Protein AF-A0A9D7IFM1-F1 (afdb_monomer_lite)

pLDDT: mean 73.2, std 16.45, range [35.72, 91.0]

Sequence (163 aa):
MASDNSGISSCIASSWWQPVLFAGLAGGMGWGIRGQYGHETGAMIAGLLVSLTLVFLMAPPTIKSLSAARAAALATAAIGIGGTMTYGQTIGLTQNANFIGHWEAWRWGMIGLSIKGGIWISFAGAFLGIGLGCEIPLSRDAAPDGGAPGGLHGRDFPAELSL

Secondary structure (DSSP, 8-state):
-----TTS-------THHHHHHHHHHHHHHHHHHHHH-HHHHHHHHHHHHHHHHHHHHS-TTS-HHHHHHHHHHHHHHHHHHTTS--HHHHHHHH-GGGTT-HHHHHHHHHHHHHHHHHHHHHHHHHHHHHHH-----S-SS---------------------

Radius of gyration: 28.64 Å; chains: 1; bounding box: 65×31×106 Å

Structure (mmCIF, N/CA/C/O backbone):
data_AF-A0A9D7IFM1-F1
#
_entry.id   AF-A0A9D7IFM1-F1
#
loop_
_atom_site.group_PDB
_atom_site.id
_atom_site.type_symbol
_atom_site.label_atom_id
_atom_site.label_alt_id
_atom_site.label_comp_id
_atom_site.label_asym_id
_atom_site.label_entity_id
_atom_site.label_seq_id
_atom_site.pdbx_PDB_ins_code
_atom_site.Cartn_x
_atom_site.Cartn_y
_atom_site.Cartn_z
_atom_site.occupancy
_atom_site.B_iso_or_equiv
_atom_site.auth_seq_id
_atom_site.auth_comp_id
_atom_site.auth_asym_id
_atom_site.auth_atom_id
_atom_site.pdbx_PDB_model_num
ATOM 1 N N . MET A 1 1 ? -49.527 6.670 17.690 1.00 42.00 1 MET A N 1
ATOM 2 C CA . MET A 1 1 ? -48.887 6.487 16.372 1.00 42.00 1 MET A CA 1
ATOM 3 C C . MET A 1 1 ? -47.403 6.744 16.594 1.00 42.00 1 MET A C 1
ATOM 5 O O . MET A 1 1 ? -46.967 7.883 16.545 1.00 42.00 1 MET A O 1
ATOM 9 N N . ALA A 1 2 ? -46.703 5.720 17.087 1.00 40.00 2 ALA A N 1
ATOM 10 C CA . ALA A 1 2 ? -45.320 5.813 17.549 1.00 40.00 2 ALA A CA 1
ATOM 11 C C . ALA A 1 2 ? -44.364 5.530 16.385 1.00 40.00 2 ALA A C 1
ATOM 13 O O . ALA A 1 2 ? -44.683 4.734 15.506 1.00 40.00 2 ALA A O 1
ATOM 14 N N . SER A 1 3 ? -43.238 6.240 16.379 1.00 50.34 3 SER A N 1
ATOM 15 C CA . SER A 1 3 ? -42.205 6.220 15.349 1.00 50.34 3 SER A CA 1
ATOM 16 C C . SER A 1 3 ? -41.497 4.868 15.251 1.00 50.34 3 SER A C 1
ATOM 18 O O . SER A 1 3 ? -40.887 4.442 16.231 1.00 50.34 3 SER A O 1
ATOM 20 N N . ASP A 1 4 ? -41.453 4.283 14.056 1.00 43.00 4 ASP A N 1
ATOM 21 C CA . ASP A 1 4 ? -40.441 3.284 13.708 1.00 43.00 4 ASP A CA 1
ATOM 22 C C . ASP A 1 4 ? -39.309 3.973 12.943 1.00 43.00 4 ASP A C 1
ATOM 24 O O . ASP A 1 4 ? -39.308 4.099 11.720 1.00 43.00 4 ASP A O 1
ATOM 28 N N . ASN A 1 5 ? -38.320 4.441 13.706 1.00 45.16 5 ASN A N 1
ATOM 29 C CA . ASN A 1 5 ? -37.013 4.874 13.216 1.00 45.16 5 ASN A CA 1
ATOM 30 C C . ASN A 1 5 ? -36.125 3.648 12.931 1.00 45.16 5 ASN A C 1
ATOM 32 O O . ASN A 1 5 ? -35.007 3.542 13.430 1.00 45.16 5 ASN A O 1
ATOM 36 N N . SER A 1 6 ? -36.608 2.708 12.120 1.00 45.75 6 SER A N 1
ATOM 37 C CA . SER A 1 6 ? -35.857 1.512 11.709 1.00 45.75 6 SER A CA 1
ATOM 38 C C . SER A 1 6 ? -34.745 1.801 10.682 1.00 45.75 6 SER A C 1
ATOM 40 O O . SER A 1 6 ? -34.067 0.885 10.225 1.00 45.75 6 SER A O 1
ATOM 42 N N . GLY A 1 7 ? -34.504 3.074 10.339 1.00 37.62 7 GLY A N 1
ATOM 43 C CA . GLY A 1 7 ? -33.523 3.499 9.332 1.00 37.62 7 GLY A CA 1
ATOM 44 C C . GLY A 1 7 ? -32.119 3.854 9.843 1.00 37.62 7 GLY A C 1
ATOM 45 O O . GLY A 1 7 ? -31.280 4.234 9.032 1.00 37.62 7 GLY A O 1
ATOM 46 N N . ILE A 1 8 ? -31.840 3.767 11.152 1.00 42.66 8 ILE A N 1
ATOM 47 C CA . ILE A 1 8 ? -30.554 4.217 11.746 1.00 42.66 8 ILE A CA 1
ATOM 48 C C . ILE A 1 8 ? -29.700 3.037 12.270 1.00 42.66 8 ILE A C 1
ATOM 50 O O . ILE A 1 8 ? -28.626 3.229 12.829 1.00 42.66 8 ILE A O 1
ATOM 54 N N . SER A 1 9 ? -30.121 1.784 12.068 1.00 41.00 9 SER A N 1
ATOM 55 C CA . SER A 1 9 ? -29.474 0.619 12.704 1.00 41.00 9 SER A CA 1
ATOM 56 C C . SER A 1 9 ? -28.345 -0.063 11.920 1.00 41.00 9 SER A C 1
ATOM 58 O O . SER A 1 9 ? -27.829 -1.077 12.381 1.00 41.00 9 SER A O 1
ATOM 60 N N . SER A 1 10 ? -27.882 0.464 10.789 1.00 44.34 10 SER A N 1
ATOM 61 C CA . SER A 1 10 ? -26.672 -0.057 10.131 1.00 44.34 10 SER A CA 1
ATOM 62 C C . SER A 1 10 ? -25.445 0.737 10.566 1.00 44.34 10 SER A C 1
ATOM 64 O O . SER A 1 10 ? -24.949 1.607 9.852 1.00 44.34 10 SER A O 1
ATOM 66 N N . CYS A 1 11 ? -24.961 0.424 11.768 1.00 44.69 11 CYS A N 1
ATOM 67 C CA . CYS A 1 11 ? -23.632 0.781 12.249 1.00 44.69 11 CYS A CA 1
ATOM 68 C C . CYS A 1 11 ? -22.581 0.320 11.226 1.00 44.69 11 CYS A C 1
ATOM 70 O O . CYS A 1 11 ? -22.215 -0.847 11.229 1.00 44.69 11 CYS A O 1
ATOM 72 N N . ILE A 1 12 ? -22.176 1.222 10.325 1.00 53.28 12 ILE A N 1
ATOM 73 C CA . ILE A 1 12 ? -20.985 1.207 9.452 1.00 53.28 12 ILE A CA 1
ATOM 74 C C . ILE A 1 12 ? -20.398 -0.200 9.223 1.00 53.28 12 ILE A C 1
ATOM 76 O O . ILE A 1 12 ? -19.274 -0.502 9.611 1.00 53.28 12 ILE A O 1
ATOM 80 N N . ALA A 1 13 ? -21.155 -1.079 8.573 1.00 56.75 13 ALA A N 1
ATOM 81 C CA . ALA A 1 13 ? -20.561 -2.171 7.823 1.00 56.75 13 ALA A CA 1
ATOM 82 C C . ALA A 1 13 ? -20.411 -1.618 6.409 1.00 56.75 13 ALA A C 1
ATOM 84 O O . ALA A 1 13 ? -21.392 -1.554 5.665 1.00 56.75 13 ALA A O 1
ATOM 85 N N . SER A 1 14 ? -19.226 -1.093 6.074 1.00 61.72 14 SER A N 1
ATOM 86 C CA . SER A 1 14 ? -18.982 -0.640 4.706 1.00 61.72 14 SER A CA 1
ATOM 87 C C . SER A 1 14 ? -19.270 -1.802 3.755 1.00 61.72 14 SER A C 1
ATOM 89 O O . SER A 1 14 ? -18.895 -2.951 4.002 1.00 61.72 14 SER A O 1
ATOM 91 N N . SER A 1 15 ? -20.017 -1.531 2.687 1.00 77.31 15 SER A N 1
ATOM 92 C CA . SER A 1 15 ? -20.243 -2.533 1.655 1.00 77.31 15 SER A CA 1
ATOM 93 C C . SER A 1 15 ? -18.883 -2.927 1.084 1.00 77.31 15 SER A C 1
ATOM 95 O O . SER A 1 15 ? -18.044 -2.060 0.855 1.00 77.31 15 SER A O 1
ATOM 97 N N . TRP A 1 16 ? -18.651 -4.220 0.859 1.00 77.56 16 TRP A N 1
ATOM 98 C CA . TRP A 1 16 ? -17.339 -4.792 0.519 1.00 77.56 16 TRP A CA 1
ATOM 99 C C . TRP A 1 16 ? -16.634 -4.132 -0.682 1.00 77.56 16 TRP A C 1
ATOM 101 O O . TRP A 1 16 ? -15.414 -4.209 -0.796 1.00 77.56 16 TRP A O 1
ATOM 111 N N . TRP A 1 17 ? -17.371 -3.446 -1.561 1.00 83.00 17 TRP A N 1
ATOM 112 C CA . TRP A 1 17 ? -16.805 -2.685 -2.675 1.00 83.00 17 TRP A CA 1
ATOM 113 C C . TRP A 1 17 ? -16.147 -1.361 -2.244 1.00 83.00 17 TRP A C 1
ATOM 115 O O . TRP A 1 17 ? -15.219 -0.905 -2.910 1.00 83.00 17 TRP A O 1
ATOM 125 N N . GLN A 1 18 ? -16.595 -0.736 -1.146 1.00 85.94 18 GLN A N 1
ATOM 126 C CA . GLN A 1 18 ? -16.104 0.571 -0.688 1.00 85.94 18 GLN A CA 1
ATOM 127 C C . GLN A 1 18 ? -14.636 0.501 -0.242 1.00 85.94 18 GLN A C 1
ATOM 129 O O . GLN A 1 18 ? -13.848 1.304 -0.748 1.00 85.94 18 GLN A O 1
ATOM 134 N N . PRO A 1 19 ? -14.213 -0.453 0.619 1.00 85.50 19 PRO A N 1
ATOM 135 C CA . PRO A 1 19 ? -12.800 -0.607 0.958 1.00 85.50 19 PRO A CA 1
ATOM 136 C C . PRO A 1 19 ? -11.938 -0.869 -0.274 1.00 85.50 19 PRO A C 1
ATOM 138 O O . PRO A 1 19 ? -10.868 -0.288 -0.390 1.00 85.50 19 PRO A O 1
ATOM 141 N N . VAL A 1 20 ? -12.419 -1.682 -1.221 1.00 86.75 20 VAL A N 1
ATOM 142 C CA . VAL A 1 20 ? -11.684 -2.004 -2.454 1.00 86.75 20 VAL A CA 1
ATOM 143 C C . VAL A 1 20 ? -11.475 -0.756 -3.311 1.00 86.75 20 VAL A C 1
ATOM 145 O O . VAL A 1 20 ? -10.350 -0.471 -3.719 1.00 86.75 20 VAL A O 1
ATOM 148 N N . LEU A 1 21 ? -12.538 0.015 -3.558 1.00 89.50 21 LEU A N 1
ATOM 149 C CA . LEU A 1 21 ? -12.470 1.210 -4.396 1.00 89.50 21 LEU A CA 1
ATOM 150 C C . LEU A 1 21 ? -11.610 2.299 -3.747 1.00 89.50 21 LEU A C 1
ATOM 152 O O . LEU A 1 21 ? -10.690 2.817 -4.377 1.00 89.50 21 LEU A O 1
ATOM 156 N N . PHE A 1 22 ? -11.882 2.642 -2.486 1.00 89.50 22 PHE A N 1
ATOM 157 C CA . PHE A 1 22 ? -11.182 3.737 -1.820 1.00 89.50 22 PHE A CA 1
ATOM 158 C C . PHE A 1 22 ? -9.729 3.387 -1.508 1.00 89.50 22 PHE A C 1
ATOM 160 O O . PHE A 1 22 ? -8.863 4.236 -1.713 1.00 89.50 22 PHE A O 1
ATOM 167 N N . ALA A 1 23 ? -9.427 2.150 -1.093 1.00 87.81 23 ALA A N 1
ATOM 168 C CA . ALA A 1 23 ? -8.038 1.723 -0.922 1.00 87.81 23 ALA A CA 1
ATOM 169 C C . ALA A 1 23 ? -7.299 1.684 -2.267 1.00 87.81 23 ALA A C 1
ATOM 171 O O . ALA A 1 23 ? -6.126 2.043 -2.324 1.00 87.81 23 ALA A O 1
ATOM 172 N N . GLY A 1 24 ? -7.983 1.318 -3.357 1.00 87.25 24 GLY A N 1
ATOM 173 C CA . GLY A 1 24 ? -7.438 1.385 -4.713 1.00 87.25 24 GLY A CA 1
ATOM 174 C C . GLY A 1 24 ? -7.086 2.812 -5.142 1.00 87.25 24 GLY A C 1
ATOM 175 O O . GLY A 1 24 ? -5.982 3.048 -5.628 1.00 87.25 24 GLY A O 1
ATOM 176 N N . LEU A 1 25 ? -7.977 3.781 -4.908 1.00 90.19 25 LEU A N 1
ATOM 177 C CA . LEU A 1 25 ? -7.733 5.200 -5.204 1.00 90.19 25 LEU A CA 1
ATOM 178 C C . LEU A 1 25 ? -6.615 5.788 -4.330 1.00 90.19 25 LEU A C 1
ATOM 180 O O . LEU A 1 25 ? -5.706 6.439 -4.845 1.00 90.19 25 LEU A O 1
ATOM 184 N N . ALA A 1 26 ? -6.646 5.514 -3.023 1.00 89.62 26 ALA A N 1
ATOM 185 C CA . ALA A 1 26 ? -5.625 5.940 -2.068 1.00 89.62 26 ALA A CA 1
ATOM 186 C C . ALA A 1 26 ? -4.249 5.350 -2.414 1.00 89.62 26 ALA A C 1
ATOM 188 O O . ALA A 1 26 ? -3.244 6.062 -2.438 1.00 89.62 26 ALA A O 1
ATOM 189 N N . GLY A 1 27 ? -4.213 4.060 -2.756 1.00 86.38 27 GLY A N 1
ATOM 190 C CA . GLY A 1 27 ? -3.014 3.366 -3.208 1.00 86.38 27 GLY A CA 1
ATOM 191 C C . GLY A 1 27 ? -2.496 3.904 -4.537 1.00 86.38 27 GLY A C 1
ATOM 192 O O . GLY A 1 27 ? -1.299 4.144 -4.661 1.00 86.38 27 GLY A O 1
ATOM 193 N N . GLY A 1 28 ? -3.376 4.156 -5.509 1.00 86.00 28 GLY A N 1
ATOM 194 C CA . GLY A 1 28 ? -3.014 4.752 -6.797 1.00 86.00 28 GLY A CA 1
ATOM 195 C C . GLY A 1 28 ? -2.393 6.141 -6.645 1.00 86.00 28 GLY A C 1
ATOM 196 O O . GLY A 1 28 ? -1.341 6.414 -7.224 1.00 86.00 28 GLY A O 1
ATOM 197 N N . MET A 1 29 ? -2.981 6.992 -5.801 1.00 89.06 29 MET A N 1
ATOM 198 C CA . MET A 1 29 ? -2.425 8.309 -5.481 1.00 89.06 29 MET A CA 1
ATOM 199 C C . MET A 1 29 ? -1.077 8.199 -4.757 1.00 89.06 29 MET A C 1
ATOM 201 O O . MET A 1 29 ? -0.114 8.856 -5.150 1.00 89.06 29 MET A O 1
ATOM 205 N N . GLY A 1 30 ? -0.973 7.330 -3.748 1.00 85.31 30 GLY A N 1
ATOM 206 C CA . GLY A 1 30 ? 0.275 7.085 -3.024 1.00 85.31 30 GLY A CA 1
ATOM 207 C C . GLY A 1 30 ? 1.403 6.574 -3.925 1.00 85.31 30 GLY A C 1
ATOM 208 O O . GLY A 1 30 ? 2.543 7.027 -3.821 1.00 85.31 30 GLY A O 1
ATOM 209 N N . TRP A 1 31 ? 1.087 5.689 -4.870 1.00 85.06 31 TRP A N 1
ATOM 210 C CA . TRP A 1 31 ? 2.040 5.223 -5.877 1.00 85.06 31 TRP A CA 1
ATOM 211 C C . TRP A 1 31 ? 2.450 6.315 -6.864 1.00 85.06 31 TRP A C 1
ATOM 213 O O . TRP A 1 31 ? 3.628 6.393 -7.213 1.00 85.06 31 TRP A O 1
ATOM 223 N N . GLY A 1 32 ? 1.523 7.188 -7.267 1.00 84.00 32 GLY A N 1
ATOM 224 C CA . GLY A 1 32 ? 1.835 8.371 -8.073 1.00 84.00 32 GLY A CA 1
ATOM 225 C C . GLY A 1 32 ? 2.830 9.302 -7.375 1.00 84.00 32 GLY A C 1
ATOM 226 O O . GLY A 1 32 ? 3.812 9.726 -7.984 1.00 84.00 32 GLY A O 1
ATOM 227 N N . ILE A 1 33 ? 2.642 9.537 -6.072 1.00 83.75 33 ILE A N 1
ATOM 228 C CA . ILE A 1 33 ? 3.569 10.313 -5.231 1.00 83.75 33 ILE A CA 1
ATOM 229 C C . ILE A 1 33 ? 4.938 9.623 -5.163 1.00 83.75 33 ILE A C 1
ATOM 231 O O . ILE A 1 33 ? 5.969 10.27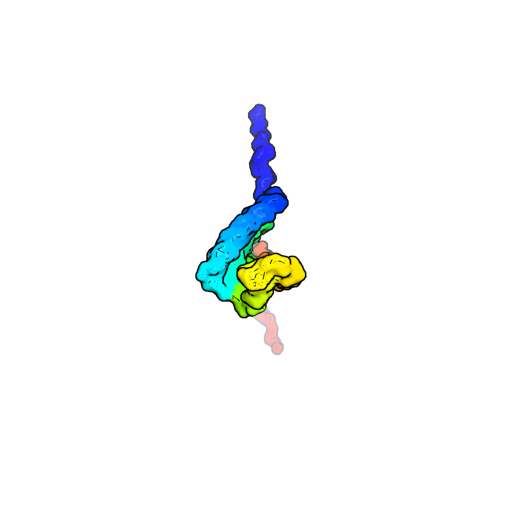5 -5.338 1.00 83.75 33 ILE A O 1
ATOM 235 N N . ARG A 1 34 ? 4.982 8.297 -4.985 1.00 82.12 34 ARG A N 1
ATOM 236 C CA . ARG A 1 34 ? 6.251 7.549 -4.999 1.00 82.12 34 ARG A CA 1
ATOM 237 C C . ARG A 1 34 ? 7.013 7.702 -6.315 1.00 82.12 34 ARG A C 1
ATOM 239 O O . ARG A 1 34 ? 8.240 7.707 -6.288 1.00 82.12 34 ARG A O 1
ATOM 246 N N . GLY A 1 35 ? 6.320 7.870 -7.438 1.00 78.31 35 GLY A N 1
ATOM 247 C CA . GLY A 1 35 ? 6.952 8.165 -8.726 1.00 78.31 35 GLY A CA 1
ATOM 248 C C . GLY A 1 35 ? 7.802 9.443 -8.723 1.00 78.31 35 GLY A C 1
ATOM 249 O O . GLY A 1 35 ? 8.733 9.535 -9.514 1.00 78.31 35 GLY A O 1
ATOM 250 N N . GLN A 1 36 ? 7.515 10.395 -7.826 1.00 81.12 36 GLN A N 1
ATOM 251 C CA . GLN A 1 36 ? 8.254 11.657 -7.682 1.00 81.12 36 GLN A CA 1
ATOM 252 C C . GLN A 1 36 ? 9.269 11.632 -6.528 1.00 81.12 36 GLN A C 1
ATOM 254 O O . GLN A 1 36 ? 10.378 12.133 -6.682 1.00 81.12 36 GLN A O 1
ATOM 259 N N . TYR A 1 37 ? 8.914 11.041 -5.381 1.00 74.25 37 TYR A N 1
ATOM 260 C CA . TYR A 1 37 ? 9.761 11.053 -4.174 1.00 74.25 37 TYR A CA 1
ATOM 261 C C . TYR A 1 37 ? 10.675 9.826 -4.027 1.00 74.25 37 TYR A C 1
ATOM 263 O O . TYR A 1 37 ? 11.593 9.853 -3.211 1.00 74.25 37 TYR A O 1
ATOM 271 N N . GLY A 1 38 ? 10.459 8.772 -4.823 1.00 68.06 38 GLY A N 1
ATOM 272 C CA . GLY A 1 38 ? 11.285 7.564 -4.860 1.00 68.06 38 GLY A CA 1
ATOM 273 C C . GLY A 1 38 ? 11.433 6.833 -3.518 1.00 68.06 38 GLY A C 1
ATOM 274 O O . GLY A 1 38 ? 10.898 7.236 -2.486 1.00 68.06 38 GLY A O 1
ATOM 275 N N . HIS A 1 39 ? 12.182 5.728 -3.545 1.00 78.06 39 HIS A N 1
ATOM 276 C CA . HIS A 1 39 ? 12.751 5.094 -2.347 1.00 78.06 39 HIS A CA 1
ATOM 277 C C . HIS A 1 39 ? 11.727 4.727 -1.246 1.00 78.06 39 HIS A C 1
ATOM 279 O O . HIS A 1 39 ? 10.561 4.422 -1.528 1.00 78.06 39 HIS A O 1
ATOM 285 N N . GLU A 1 40 ? 12.201 4.681 -0.001 1.00 82.44 40 GLU A N 1
ATOM 286 C CA . GLU A 1 40 ? 11.468 4.338 1.221 1.00 82.44 40 GLU A CA 1
ATOM 287 C C . GLU A 1 40 ? 10.322 5.316 1.501 1.00 82.44 40 GLU A C 1
ATOM 289 O O . GLU A 1 40 ? 9.181 4.896 1.696 1.00 82.44 40 GLU A O 1
ATOM 294 N N . THR A 1 41 ? 10.592 6.624 1.441 1.00 82.00 41 THR A N 1
ATOM 295 C CA . THR A 1 41 ? 9.634 7.682 1.800 1.00 82.00 41 THR A CA 1
ATOM 296 C C . THR A 1 41 ? 8.380 7.646 0.934 1.00 82.00 41 THR A C 1
ATOM 298 O O . THR A 1 41 ? 7.263 7.698 1.449 1.00 82.00 41 THR A O 1
ATOM 301 N N . GLY A 1 42 ? 8.535 7.503 -0.386 1.00 81.19 42 GLY A N 1
ATOM 302 C CA . GLY A 1 42 ? 7.384 7.413 -1.281 1.00 81.19 42 GLY A CA 1
ATOM 303 C C . GLY A 1 42 ? 6.561 6.138 -1.058 1.00 81.19 42 GLY A C 1
ATOM 304 O O . GLY A 1 42 ? 5.337 6.168 -1.176 1.00 81.19 42 GLY A O 1
ATOM 305 N N . ALA A 1 43 ? 7.202 5.027 -0.678 1.00 84.56 43 ALA A N 1
ATOM 306 C CA . ALA A 1 43 ? 6.496 3.797 -0.322 1.00 84.56 43 ALA A CA 1
ATOM 307 C C . ALA A 1 43 ? 5.699 3.961 0.984 1.00 84.56 43 ALA A C 1
ATOM 309 O O . ALA A 1 43 ? 4.541 3.550 1.051 1.00 84.56 43 ALA A O 1
ATOM 310 N N . MET A 1 44 ? 6.266 4.630 1.992 1.00 87.75 44 MET A N 1
ATOM 311 C CA . MET A 1 44 ? 5.573 4.901 3.256 1.00 87.75 44 MET A CA 1
ATOM 312 C C . MET A 1 44 ? 4.291 5.713 3.050 1.00 87.75 44 MET A C 1
ATOM 314 O O . MET A 1 44 ? 3.267 5.379 3.637 1.00 87.75 44 MET A O 1
ATOM 318 N N . ILE A 1 45 ? 4.300 6.728 2.180 1.00 86.88 45 ILE A N 1
ATOM 319 C CA . ILE A 1 45 ? 3.095 7.530 1.900 1.00 86.88 45 ILE A CA 1
ATOM 320 C C . ILE A 1 45 ? 1.977 6.648 1.321 1.00 86.88 45 ILE A C 1
ATOM 322 O O . ILE A 1 45 ? 0.831 6.742 1.758 1.00 86.88 45 ILE A O 1
ATOM 326 N N . ALA A 1 46 ? 2.304 5.739 0.397 1.00 86.62 46 ALA A N 1
ATOM 327 C CA . ALA A 1 46 ? 1.333 4.787 -0.140 1.00 86.62 46 ALA A CA 1
ATOM 328 C C . ALA A 1 46 ? 0.797 3.827 0.935 1.00 86.62 46 ALA A C 1
ATOM 330 O O . ALA A 1 46 ? -0.412 3.612 1.022 1.00 86.62 46 ALA A O 1
ATOM 331 N N . GLY A 1 47 ? 1.677 3.293 1.787 1.00 83.56 47 GLY A N 1
ATOM 332 C CA . GLY A 1 47 ? 1.289 2.421 2.898 1.00 83.56 47 GLY A CA 1
ATOM 333 C C . GLY A 1 47 ? 0.389 3.117 3.921 1.00 83.56 47 GLY A C 1
ATOM 334 O O . GLY A 1 47 ? -0.600 2.534 4.365 1.00 83.56 47 GLY A O 1
ATOM 335 N N . LEU A 1 48 ? 0.676 4.380 4.242 1.00 88.81 48 LEU A N 1
ATOM 336 C CA . LEU A 1 48 ? -0.115 5.194 5.165 1.00 88.81 48 LEU A CA 1
ATOM 337 C C . LEU A 1 48 ? -1.522 5.444 4.629 1.00 88.81 48 LEU A C 1
ATOM 339 O O . LEU A 1 48 ? -2.497 5.196 5.334 1.00 88.81 48 LEU A O 1
ATOM 343 N N . LEU A 1 49 ? -1.633 5.897 3.379 1.00 87.62 49 LEU A N 1
ATOM 344 C CA . LEU A 1 49 ? -2.926 6.203 2.767 1.00 87.62 49 LEU A CA 1
ATOM 345 C C . LEU A 1 49 ? -3.806 4.951 2.683 1.00 87.62 49 LEU A C 1
ATOM 347 O O . LEU A 1 49 ? -4.952 4.981 3.123 1.00 87.62 49 LEU A O 1
ATOM 351 N N . VAL A 1 50 ? -3.257 3.831 2.202 1.00 86.94 50 VAL A N 1
ATOM 352 C CA . VAL A 1 50 ? -3.998 2.565 2.086 1.00 86.94 50 VAL A CA 1
ATOM 353 C C . VAL A 1 50 ? -4.406 2.027 3.457 1.00 86.94 50 VAL A C 1
ATOM 355 O O . VAL A 1 50 ? -5.561 1.649 3.647 1.00 86.94 50 VAL A O 1
ATOM 358 N N . SER A 1 51 ? -3.489 2.001 4.426 1.00 84.31 51 SER A N 1
ATOM 359 C CA . SER A 1 51 ? -3.777 1.449 5.754 1.00 84.31 51 SER A CA 1
ATOM 360 C C . SER A 1 51 ? -4.799 2.280 6.525 1.00 84.31 51 SER A C 1
ATOM 362 O O . SER A 1 51 ? -5.708 1.703 7.117 1.00 84.31 51 SER A O 1
ATOM 364 N N . LEU A 1 52 ? -4.727 3.614 6.462 1.00 84.62 52 LEU A N 1
ATOM 365 C CA . LEU A 1 52 ? -5.740 4.484 7.061 1.00 84.62 52 LEU A CA 1
ATOM 366 C C . LEU A 1 52 ? -7.108 4.271 6.415 1.00 84.62 52 LEU A C 1
ATOM 368 O O . LEU A 1 52 ? -8.091 4.122 7.134 1.00 84.62 52 LEU A O 1
ATOM 372 N N . THR A 1 53 ? -7.189 4.196 5.084 1.00 86.50 53 THR A N 1
ATOM 373 C CA . THR A 1 53 ? -8.460 3.930 4.394 1.00 86.50 53 THR A CA 1
ATOM 374 C C . THR A 1 53 ? -9.069 2.590 4.809 1.00 86.50 53 THR A C 1
ATOM 376 O O . THR A 1 53 ? -10.266 2.528 5.086 1.00 86.50 53 THR A O 1
ATOM 379 N N . LEU A 1 54 ? -8.261 1.530 4.907 1.00 84.44 54 LEU A N 1
ATOM 380 C CA . LEU A 1 54 ? -8.735 0.215 5.346 1.00 84.44 54 LEU A CA 1
ATOM 381 C C . LEU A 1 54 ? -9.181 0.228 6.810 1.00 84.44 54 LEU A C 1
ATOM 383 O O . LEU A 1 54 ? -10.253 -0.282 7.121 1.00 84.44 54 LEU A O 1
ATOM 387 N N . VAL A 1 55 ? -8.410 0.850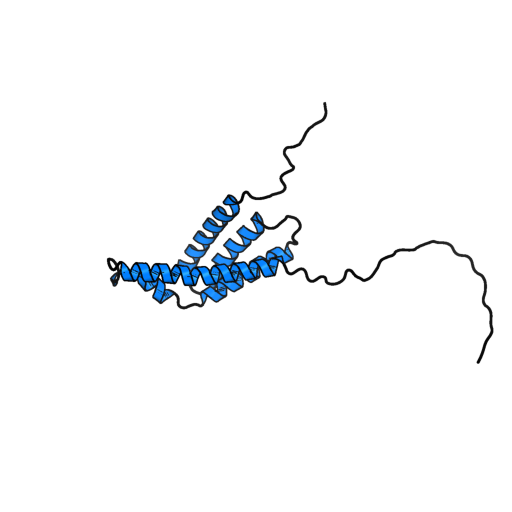 7.703 1.00 84.31 55 VAL A N 1
ATOM 388 C CA . VAL A 1 55 ? -8.765 0.954 9.123 1.00 84.31 55 VAL A CA 1
ATOM 389 C C . VAL A 1 55 ? -10.043 1.777 9.306 1.00 84.31 55 VAL A C 1
ATOM 391 O O . VAL A 1 55 ? -10.926 1.348 10.035 1.00 84.31 55 VAL A O 1
ATOM 394 N N . PHE A 1 56 ? -10.216 2.899 8.607 1.00 83.00 56 PHE A N 1
ATOM 395 C CA . PHE A 1 56 ? -11.434 3.711 8.727 1.00 83.00 56 PHE A CA 1
ATOM 396 C C . PHE A 1 56 ? -12.693 3.032 8.178 1.00 83.00 56 PHE A C 1
ATOM 398 O O . PHE A 1 56 ? -13.779 3.269 8.701 1.00 83.00 56 PHE A O 1
ATOM 405 N N . LEU A 1 57 ? -12.572 2.220 7.124 1.00 81.50 57 LEU A N 1
ATOM 406 C CA . LEU A 1 57 ? -13.729 1.590 6.480 1.00 81.50 57 LEU A CA 1
ATOM 407 C C . LEU A 1 57 ? -14.056 0.199 7.027 1.00 81.50 57 LEU A C 1
ATOM 409 O O . LEU A 1 57 ? -15.205 -0.230 6.915 1.00 81.50 57 LEU A O 1
ATOM 413 N N . MET A 1 58 ? -13.066 -0.517 7.564 1.00 80.38 58 MET A N 1
ATOM 414 C CA . MET A 1 58 ? -13.217 -1.915 7.982 1.00 80.38 58 MET A CA 1
ATOM 415 C C . MET A 1 58 ? -13.073 -2.137 9.489 1.00 80.38 58 MET A C 1
ATOM 417 O O . MET A 1 58 ? -13.508 -3.184 9.967 1.00 80.38 58 MET A O 1
ATOM 421 N N . ALA A 1 59 ? -12.471 -1.215 10.252 1.00 75.19 59 ALA A N 1
ATOM 422 C CA . ALA A 1 59 ? -12.359 -1.405 11.696 1.00 75.19 59 ALA A CA 1
ATOM 423 C C . ALA A 1 59 ? -13.732 -1.229 12.372 1.00 75.19 59 ALA A C 1
ATOM 425 O O . ALA A 1 59 ? -14.412 -0.227 12.133 1.00 75.19 59 ALA A O 1
ATOM 426 N N . PRO A 1 60 ? -14.136 -2.160 13.255 1.00 71.50 60 PRO A N 1
ATOM 427 C CA . PRO A 1 60 ? -15.322 -1.987 14.078 1.00 71.50 60 PRO A CA 1
ATOM 428 C C . PRO A 1 60 ? -15.246 -0.710 14.935 1.00 71.50 60 PRO A C 1
ATOM 430 O O . PRO A 1 60 ? -14.163 -0.379 15.430 1.00 71.50 60 PRO A O 1
ATOM 433 N N . PRO A 1 61 ? -16.383 -0.046 15.228 1.00 67.06 61 PRO A N 1
ATOM 434 C CA . PRO A 1 61 ? -16.427 1.141 16.094 1.00 67.06 61 PRO A CA 1
ATOM 435 C C . PRO A 1 61 ? -15.882 0.909 17.512 1.00 67.06 61 PRO A C 1
ATOM 437 O O . PRO A 1 61 ? -15.603 1.855 18.241 1.00 67.06 61 PRO A O 1
ATOM 440 N N . THR A 1 62 ? -15.762 -0.354 17.920 1.00 73.00 62 THR A N 1
ATOM 441 C CA . THR A 1 62 ? -15.259 -0.784 19.226 1.00 73.00 62 THR A CA 1
ATOM 442 C C . THR A 1 62 ? -13.733 -0.766 19.329 1.00 73.00 62 THR A C 1
ATOM 444 O O . THR A 1 62 ? -13.204 -0.871 20.437 1.00 73.00 62 THR A O 1
ATOM 447 N N . ILE A 1 63 ? -13.006 -0.620 18.213 1.00 75.12 63 ILE A N 1
ATOM 448 C CA . ILE A 1 63 ? -11.542 -0.565 18.229 1.00 75.12 63 ILE A CA 1
ATOM 449 C C . ILE A 1 63 ? -11.067 0.781 18.781 1.00 75.12 63 ILE A C 1
ATOM 451 O O . ILE A 1 63 ? -11.464 1.856 18.333 1.00 75.12 63 ILE A O 1
ATOM 455 N N . LYS A 1 64 ? -10.148 0.721 19.749 1.00 79.81 64 LYS A N 1
ATOM 456 C CA . LYS A 1 64 ? -9.487 1.905 20.311 1.00 79.81 64 LYS A CA 1
ATOM 457 C C . LYS A 1 64 ? -8.666 2.610 19.230 1.00 79.81 64 LYS A C 1
ATOM 459 O O . LYS A 1 64 ? -7.886 1.971 18.521 1.00 79.81 64 LYS A O 1
ATOM 464 N N . SER A 1 65 ? -8.752 3.940 19.183 1.00 78.75 65 SER A N 1
ATOM 465 C CA . SER A 1 65 ? -7.997 4.784 18.241 1.00 78.75 65 SER A CA 1
ATOM 466 C C . SER A 1 65 ? -6.487 4.509 18.258 1.00 78.75 65 SER A C 1
ATOM 468 O O . SER A 1 65 ? -5.834 4.563 17.219 1.00 78.75 65 SER A O 1
ATOM 470 N N . LEU A 1 66 ? -5.935 4.137 19.417 1.00 80.38 66 LEU A N 1
ATOM 471 C CA . LEU A 1 66 ? -4.529 3.766 19.564 1.00 80.38 66 LEU A CA 1
ATOM 472 C C . LEU A 1 66 ? -4.165 2.459 18.836 1.00 80.38 66 LEU A C 1
ATOM 474 O O . LEU A 1 66 ? -3.097 2.385 18.234 1.00 80.38 66 LEU A O 1
ATOM 478 N N . SER A 1 67 ? -5.030 1.440 18.860 1.00 78.94 67 SER A N 1
ATOM 479 C CA . SER A 1 67 ? -4.803 0.177 18.137 1.00 78.94 67 SER A CA 1
ATOM 480 C C . SER A 1 67 ? -4.927 0.383 16.627 1.00 78.94 67 SER A C 1
ATOM 482 O O . SER A 1 67 ? -4.081 -0.081 15.866 1.00 78.94 67 SER A O 1
ATOM 484 N N . ALA A 1 68 ? -5.909 1.181 16.198 1.00 81.06 68 ALA A N 1
ATOM 485 C CA . ALA A 1 68 ? -6.062 1.624 14.813 1.00 81.06 68 ALA A CA 1
ATOM 486 C C . ALA A 1 68 ? -4.814 2.372 14.295 1.00 81.06 68 ALA A C 1
ATOM 488 O O . ALA A 1 68 ? -4.283 2.046 13.232 1.00 81.06 68 ALA A O 1
ATOM 489 N N . ALA A 1 69 ? -4.292 3.328 15.072 1.00 84.19 69 ALA A N 1
ATOM 490 C CA . ALA A 1 69 ? -3.081 4.072 14.724 1.00 84.19 69 ALA A CA 1
ATOM 491 C C . ALA A 1 69 ? -1.832 3.176 14.675 1.00 84.19 69 ALA A C 1
ATOM 493 O O . ALA A 1 69 ? -1.009 3.316 13.771 1.00 84.19 69 ALA A O 1
ATOM 494 N N . ARG A 1 70 ? -1.695 2.223 15.608 1.00 83.81 70 ARG A N 1
ATOM 495 C CA . ARG A 1 70 ? -0.601 1.236 15.605 1.00 83.81 70 ARG A CA 1
ATOM 496 C C . ARG A 1 70 ? -0.655 0.332 14.377 1.00 83.81 70 ARG A C 1
ATOM 498 O O . ARG A 1 70 ? 0.378 0.125 13.750 1.00 83.81 70 ARG A O 1
ATOM 505 N N . ALA A 1 71 ? -1.836 -0.160 14.005 1.00 84.62 71 ALA A N 1
ATOM 506 C CA . ALA A 1 71 ? -2.024 -0.959 12.795 1.00 84.62 71 ALA A CA 1
ATOM 507 C C . ALA A 1 71 ? -1.614 -0.197 11.532 1.00 84.62 71 ALA A C 1
ATOM 509 O O . ALA A 1 71 ? -0.849 -0.721 10.721 1.00 84.62 71 ALA A O 1
ATOM 510 N N . ALA A 1 72 ? -2.050 1.059 11.403 1.00 87.25 72 ALA A N 1
ATOM 511 C CA . ALA A 1 72 ? -1.655 1.912 10.288 1.00 87.25 72 ALA A CA 1
ATOM 512 C C . ALA A 1 72 ? -0.139 2.173 10.271 1.00 87.25 72 ALA A C 1
ATOM 514 O O . ALA A 1 72 ? 0.495 2.058 9.223 1.00 87.25 72 ALA A O 1
ATOM 515 N N . ALA A 1 73 ? 0.471 2.451 11.428 1.00 86.50 73 ALA A N 1
ATOM 516 C CA . ALA A 1 73 ? 1.911 2.681 11.539 1.00 86.50 73 ALA A CA 1
ATOM 517 C C . ALA A 1 73 ? 2.739 1.436 11.172 1.00 86.50 73 ALA A C 1
ATOM 519 O O . ALA A 1 73 ? 3.707 1.543 10.420 1.00 86.50 73 ALA A O 1
ATOM 520 N N . LEU A 1 74 ? 2.340 0.251 11.647 1.00 85.25 74 LEU A N 1
ATOM 521 C CA . LEU A 1 74 ? 3.013 -1.015 11.342 1.00 85.25 74 LEU A CA 1
ATOM 522 C C . LEU A 1 74 ? 2.894 -1.382 9.858 1.00 85.25 74 LEU A C 1
ATOM 524 O O . LEU A 1 74 ? 3.892 -1.746 9.238 1.00 85.25 74 LEU A O 1
ATOM 528 N N . ALA A 1 75 ? 1.707 -1.225 9.268 1.00 84.81 75 ALA A N 1
ATOM 529 C CA . ALA A 1 75 ? 1.496 -1.431 7.836 1.00 84.81 75 ALA A CA 1
ATOM 530 C C . ALA A 1 75 ? 2.321 -0.447 6.987 1.00 84.81 75 ALA A C 1
ATOM 532 O O . ALA A 1 75 ? 2.941 -0.833 5.997 1.00 84.81 75 ALA A O 1
ATOM 533 N N . THR A 1 76 ? 2.382 0.818 7.411 1.00 87.75 76 THR A N 1
ATOM 534 C CA . THR A 1 76 ? 3.182 1.870 6.767 1.00 87.75 76 THR A CA 1
ATOM 535 C C . THR A 1 76 ? 4.671 1.547 6.799 1.00 87.75 76 THR A C 1
ATOM 537 O O . THR A 1 76 ? 5.337 1.638 5.768 1.00 87.75 76 THR A O 1
ATOM 540 N N . ALA A 1 77 ? 5.195 1.130 7.954 1.00 85.81 77 ALA A N 1
ATOM 541 C CA . ALA A 1 77 ? 6.591 0.730 8.098 1.00 85.81 77 ALA A CA 1
ATOM 542 C C . ALA A 1 77 ? 6.919 -0.495 7.229 1.00 85.81 77 ALA A C 1
ATOM 544 O O . ALA A 1 77 ? 7.925 -0.492 6.525 1.00 85.81 77 ALA A O 1
ATOM 545 N N . ALA A 1 78 ? 6.041 -1.503 7.205 1.00 84.31 78 ALA A N 1
ATOM 546 C CA . ALA A 1 78 ? 6.203 -2.695 6.374 1.00 84.31 78 ALA A CA 1
ATOM 547 C C . ALA A 1 78 ? 6.280 -2.364 4.870 1.00 84.31 78 ALA A C 1
ATOM 549 O O . ALA A 1 78 ? 7.171 -2.860 4.177 1.00 84.31 78 ALA A O 1
ATOM 550 N N . ILE A 1 79 ? 5.406 -1.481 4.365 1.00 85.56 79 ILE A N 1
ATOM 551 C CA . ILE A 1 79 ? 5.484 -0.992 2.975 1.00 85.56 79 ILE A CA 1
ATOM 552 C C . ILE A 1 79 ? 6.747 -0.148 2.751 1.00 85.56 79 ILE A C 1
ATOM 554 O O . ILE A 1 79 ? 7.389 -0.279 1.708 1.00 85.56 79 ILE A O 1
ATOM 558 N N . GLY A 1 80 ? 7.126 0.691 3.719 1.00 84.25 80 GLY A N 1
ATOM 559 C CA . GLY A 1 80 ? 8.341 1.509 3.673 1.00 84.25 80 GLY A CA 1
ATOM 560 C C . GLY A 1 80 ? 9.614 0.681 3.512 1.00 84.25 80 GLY A C 1
ATOM 561 O O . GLY A 1 80 ? 10.447 1.001 2.667 1.00 84.25 80 GLY A O 1
ATOM 562 N N . ILE A 1 81 ? 9.720 -0.439 4.235 1.00 83.62 81 ILE A N 1
ATOM 563 C CA . ILE A 1 81 ? 10.830 -1.397 4.107 1.00 83.62 81 ILE A CA 1
ATOM 564 C C . ILE A 1 81 ? 10.847 -2.012 2.703 1.00 83.62 81 ILE A C 1
ATOM 566 O O . ILE A 1 81 ? 11.905 -2.087 2.079 1.00 83.62 81 ILE A O 1
ATOM 570 N N . GLY A 1 82 ? 9.685 -2.359 2.142 1.00 80.81 82 GLY A N 1
ATOM 571 C CA . GLY A 1 82 ? 9.581 -2.765 0.734 1.00 80.81 82 GLY A CA 1
ATOM 572 C C . GLY A 1 82 ? 10.014 -1.681 -0.254 1.00 80.81 82 GLY A C 1
ATOM 573 O O . GLY A 1 82 ? 10.389 -1.966 -1.395 1.00 80.81 82 GLY A O 1
ATOM 574 N N . GLY A 1 83 ? 10.036 -0.432 0.207 1.00 80.00 83 GLY A N 1
ATOM 575 C CA . GLY A 1 83 ? 10.556 0.728 -0.491 1.00 80.00 83 GLY A CA 1
ATOM 576 C C . GLY A 1 83 ? 12.044 0.655 -0.848 1.00 80.00 83 GLY A C 1
ATOM 577 O O . GLY A 1 83 ? 12.444 1.228 -1.864 1.00 80.00 83 GLY A O 1
ATOM 578 N N . THR A 1 84 ? 12.827 -0.088 -0.057 1.00 78.88 84 THR A N 1
ATOM 579 C CA . THR A 1 84 ? 14.292 -0.258 -0.180 1.00 78.88 84 THR A CA 1
ATOM 580 C C . THR A 1 84 ? 14.709 -1.219 -1.297 1.00 78.88 84 THR A C 1
ATOM 582 O O . THR A 1 84 ? 15.870 -1.259 -1.701 1.00 78.88 84 THR A O 1
ATOM 585 N N . MET A 1 85 ? 13.773 -2.025 -1.805 1.00 75.50 85 MET A N 1
ATOM 586 C CA . MET A 1 85 ? 14.079 -3.100 -2.741 1.00 75.50 85 MET A CA 1
ATOM 587 C C . MET A 1 85 ? 14.546 -2.566 -4.105 1.00 75.50 85 MET A C 1
ATOM 589 O O . MET A 1 85 ? 13.956 -1.654 -4.681 1.00 75.50 85 MET A O 1
ATOM 593 N N . THR A 1 86 ? 15.520 -3.234 -4.720 1.00 68.88 86 THR A N 1
ATOM 594 C CA . THR A 1 86 ? 15.876 -3.051 -6.135 1.00 68.88 86 THR A CA 1
ATOM 595 C C . THR A 1 86 ? 14.812 -3.673 -7.057 1.00 68.88 86 THR A C 1
ATOM 597 O O . THR A 1 86 ? 14.901 -4.816 -7.514 1.00 68.88 86 THR A O 1
ATOM 600 N N . TYR A 1 87 ? 13.751 -2.916 -7.351 1.00 76.69 87 TYR A N 1
ATOM 601 C CA . TYR A 1 87 ? 12.753 -3.257 -8.383 1.00 76.69 87 TYR A CA 1
ATOM 602 C C . TYR A 1 87 ? 12.894 -2.414 -9.660 1.00 76.69 87 TYR A C 1
ATOM 604 O O . TYR A 1 87 ? 12.243 -2.723 -10.655 1.00 76.69 87 TYR A O 1
ATOM 612 N N . GLY A 1 88 ? 13.793 -1.421 -9.678 1.00 77.62 88 GLY A N 1
ATOM 613 C CA . GLY A 1 88 ? 14.073 -0.595 -10.859 1.00 77.62 88 GLY A CA 1
ATOM 614 C C . GLY A 1 88 ? 14.500 -1.408 -12.086 1.00 77.62 88 GLY A C 1
ATOM 615 O O . GLY A 1 88 ? 14.068 -1.112 -13.192 1.00 77.62 88 GLY A O 1
ATOM 616 N N . GLN A 1 89 ? 15.244 -2.504 -11.895 1.00 82.31 89 GLN A N 1
ATOM 617 C CA . GLN A 1 89 ? 15.579 -3.437 -12.981 1.00 82.31 89 GLN A CA 1
ATOM 618 C C . GLN A 1 89 ? 14.332 -4.111 -13.574 1.00 82.31 89 GLN A C 1
ATOM 620 O O . GLN A 1 89 ? 14.226 -4.272 -14.783 1.00 82.31 89 GLN A O 1
ATOM 625 N N . THR A 1 90 ? 13.365 -4.474 -12.727 1.00 83.06 90 THR A N 1
ATOM 626 C CA . THR A 1 90 ? 12.113 -5.112 -13.155 1.00 83.06 90 THR A CA 1
ATOM 627 C C . THR A 1 90 ? 11.176 -4.110 -13.834 1.00 83.06 90 THR A C 1
ATOM 629 O O . THR A 1 90 ? 10.541 -4.462 -14.821 1.00 83.06 90 THR A O 1
ATOM 632 N N . ILE A 1 91 ? 11.145 -2.852 -13.377 1.00 83.50 91 ILE A N 1
ATOM 633 C CA . ILE A 1 91 ? 10.467 -1.751 -14.090 1.00 83.50 91 ILE A CA 1
ATOM 634 C C . ILE A 1 91 ? 11.147 -1.450 -15.428 1.00 83.50 91 ILE A C 1
ATOM 636 O O . ILE A 1 91 ? 10.476 -1.170 -16.417 1.00 83.50 91 ILE A O 1
ATOM 640 N N . GLY A 1 92 ? 12.473 -1.560 -15.501 1.00 82.56 92 GLY A N 1
ATOM 641 C CA . GLY A 1 92 ? 13.217 -1.400 -16.748 1.00 82.56 92 GLY A CA 1
ATOM 642 C C . GLY A 1 92 ? 12.750 -2.360 -17.847 1.00 82.56 92 GLY A C 1
ATOM 643 O O . GLY A 1 92 ? 12.715 -1.974 -19.008 1.00 82.56 92 GLY A O 1
ATOM 644 N N . LEU A 1 93 ? 12.306 -3.570 -17.495 1.00 82.56 93 LEU A N 1
ATOM 645 C CA . LEU A 1 93 ? 11.754 -4.529 -18.458 1.00 82.56 93 LEU A CA 1
ATOM 646 C C . LEU A 1 93 ? 10.380 -4.119 -19.018 1.00 82.56 93 LEU A C 1
ATOM 648 O O . LEU A 1 93 ? 9.993 -4.611 -20.074 1.00 82.56 93 LEU A O 1
ATOM 652 N N . THR A 1 94 ? 9.642 -3.233 -18.339 1.00 81.00 94 THR A N 1
ATOM 653 C CA . THR A 1 94 ? 8.302 -2.795 -18.767 1.00 81.00 94 THR A CA 1
ATOM 654 C C . THR A 1 94 ? 8.276 -1.400 -19.389 1.00 81.00 94 THR A C 1
ATOM 656 O O . THR A 1 94 ? 7.395 -1.136 -20.203 1.00 81.00 94 THR A O 1
ATOM 659 N N . GLN A 1 95 ? 9.209 -0.512 -19.024 1.00 81.25 95 GLN A N 1
ATOM 660 C CA . GLN A 1 95 ? 9.170 0.911 -19.399 1.00 81.25 95 GLN A CA 1
ATOM 661 C C . GLN A 1 95 ? 10.376 1.404 -20.214 1.00 81.25 95 GLN A C 1
ATOM 663 O O . GLN A 1 95 ? 10.369 2.545 -20.674 1.00 81.25 95 GLN A O 1
ATOM 668 N N . ASN A 1 96 ? 11.427 0.598 -20.402 1.00 83.12 96 ASN A N 1
ATOM 669 C CA . ASN A 1 96 ? 12.596 1.041 -21.164 1.00 83.12 96 ASN A CA 1
ATOM 670 C C . ASN A 1 96 ? 12.284 1.115 -22.666 1.00 83.12 96 ASN A C 1
ATOM 672 O O . ASN A 1 96 ? 11.815 0.144 -23.261 1.00 83.12 96 ASN A O 1
ATOM 676 N N . ALA A 1 97 ? 12.618 2.252 -23.283 1.00 79.19 97 ALA A N 1
ATOM 677 C CA . ALA A 1 97 ? 12.375 2.513 -24.699 1.00 79.19 97 ALA A CA 1
ATOM 678 C C . ALA A 1 97 ? 13.009 1.467 -25.635 1.00 79.19 97 ALA A C 1
ATOM 680 O O . ALA A 1 97 ? 12.425 1.129 -26.659 1.00 79.19 97 ALA A O 1
ATOM 681 N N . ASN A 1 98 ? 14.157 0.895 -25.255 1.00 80.75 98 ASN A N 1
ATOM 682 C CA . ASN A 1 98 ? 14.846 -0.136 -26.040 1.00 80.75 98 ASN A CA 1
ATOM 683 C C . ASN A 1 98 ? 14.110 -1.489 -26.039 1.00 80.75 98 ASN A C 1
ATOM 685 O O . ASN A 1 98 ? 14.374 -2.332 -26.893 1.00 80.75 98 ASN A O 1
ATOM 689 N N . PHE A 1 99 ? 13.183 -1.710 -25.100 1.00 75.56 99 PHE A N 1
ATOM 690 C CA . PHE A 1 99 ? 12.375 -2.931 -25.015 1.00 75.56 99 PHE A CA 1
ATOM 691 C C . PHE A 1 99 ? 10.945 -2.749 -25.552 1.00 75.56 99 PHE A C 1
ATOM 693 O O . PHE A 1 99 ? 10.155 -3.693 -25.514 1.00 75.56 99 PHE A O 1
ATOM 700 N N . ILE A 1 100 ? 10.605 -1.584 -26.116 1.00 74.94 100 ILE A N 1
ATOM 701 C CA . ILE A 1 100 ? 9.312 -1.369 -26.780 1.00 74.94 100 ILE A CA 1
ATOM 702 C C . ILE A 1 100 ? 9.222 -2.296 -28.004 1.00 74.94 100 ILE A C 1
ATOM 704 O O . ILE A 1 100 ? 10.079 -2.267 -28.880 1.00 74.94 100 ILE A O 1
ATOM 708 N N . GLY A 1 101 ? 8.191 -3.147 -28.039 1.00 77.06 101 GLY A N 1
ATOM 709 C CA . GLY A 1 101 ? 8.004 -4.186 -29.063 1.00 77.06 101 GLY A CA 1
ATOM 710 C C . GLY A 1 101 ? 8.486 -5.587 -28.654 1.00 77.06 101 GLY A C 1
ATOM 711 O O . GLY A 1 101 ? 8.076 -6.570 -29.267 1.00 77.06 101 GLY A O 1
ATOM 712 N N . HIS A 1 102 ? 9.264 -5.716 -27.574 1.00 84.00 102 HIS A N 1
ATOM 713 C CA . HIS A 1 102 ? 9.721 -7.007 -27.050 1.00 84.00 102 HIS A CA 1
ATOM 714 C C . HIS A 1 102 ? 8.727 -7.571 -26.022 1.00 84.00 102 HIS A C 1
ATOM 716 O O . HIS A 1 102 ? 8.856 -7.376 -24.812 1.00 84.00 102 HIS A O 1
ATOM 722 N N . TRP A 1 103 ? 7.720 -8.297 -26.51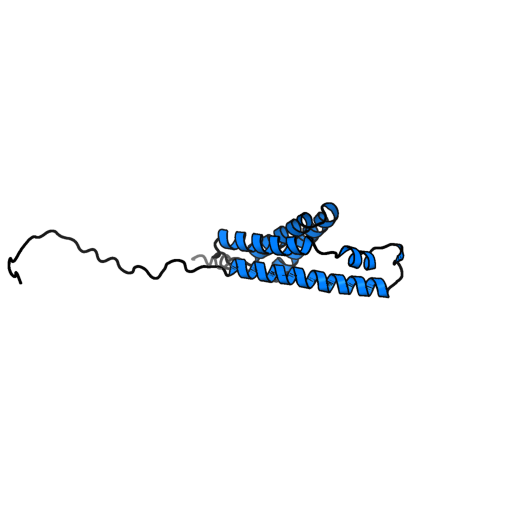5 1.00 85.19 103 TRP A N 1
ATOM 723 C CA . TRP A 1 103 ? 6.619 -8.834 -25.700 1.00 85.19 103 TRP A CA 1
ATOM 724 C C . TRP A 1 103 ? 7.074 -9.752 -24.554 1.00 85.19 103 TRP A C 1
ATOM 726 O O . TRP A 1 103 ? 6.484 -9.736 -23.474 1.00 85.19 103 TRP A O 1
ATOM 736 N N . GLU A 1 104 ? 8.141 -10.528 -24.750 1.00 86.12 104 GLU A N 1
ATOM 737 C CA . GLU A 1 104 ? 8.687 -11.402 -23.705 1.00 86.12 104 GLU A CA 1
ATOM 738 C C . GLU A 1 104 ? 9.254 -10.606 -22.526 1.00 86.12 104 GLU A C 1
ATOM 740 O O . GLU A 1 104 ? 8.934 -10.913 -21.377 1.00 86.12 104 GLU A O 1
ATOM 745 N N . ALA A 1 105 ? 10.024 -9.547 -22.798 1.00 83.56 105 ALA A N 1
ATOM 746 C CA . ALA A 1 105 ? 10.576 -8.673 -21.764 1.00 83.56 105 ALA A CA 1
ATOM 747 C C . ALA A 1 105 ? 9.457 -8.012 -20.948 1.00 83.56 105 ALA A C 1
ATOM 749 O O . ALA A 1 105 ? 9.484 -8.042 -19.716 1.00 83.56 105 ALA A O 1
ATOM 750 N N . TRP A 1 106 ? 8.419 -7.518 -21.629 1.00 86.25 106 TRP A N 1
ATOM 751 C CA . TRP A 1 106 ? 7.260 -6.924 -20.970 1.00 86.25 106 TRP A CA 1
ATOM 752 C C . TRP A 1 106 ? 6.522 -7.931 -20.076 1.00 86.25 106 TRP A C 1
ATOM 754 O O . TRP A 1 106 ? 6.240 -7.623 -18.918 1.00 86.25 106 TRP A O 1
ATOM 764 N N . ARG A 1 107 ? 6.265 -9.159 -20.553 1.00 86.62 107 ARG A N 1
ATOM 765 C CA . ARG A 1 107 ? 5.610 -10.215 -19.752 1.00 86.62 107 ARG A CA 1
ATOM 766 C C . ARG A 1 107 ? 6.413 -10.573 -18.506 1.00 86.62 107 ARG A C 1
ATOM 768 O O . ARG A 1 107 ? 5.840 -10.644 -17.420 1.00 86.62 107 ARG A O 1
ATOM 775 N N . TRP A 1 108 ? 7.722 -10.772 -18.646 1.00 87.38 108 TRP A N 1
ATOM 776 C CA . TRP A 1 108 ? 8.608 -11.061 -17.514 1.00 87.38 108 TRP A CA 1
ATOM 777 C C . TRP A 1 108 ? 8.673 -9.900 -16.522 1.00 87.38 108 TRP A C 1
ATOM 779 O O . TRP A 1 108 ? 8.647 -10.124 -15.311 1.00 87.38 108 TRP A O 1
ATOM 789 N N . GLY A 1 109 ? 8.684 -8.664 -17.023 1.00 86.88 109 GLY A N 1
ATOM 790 C CA . GLY A 1 109 ? 8.584 -7.462 -16.206 1.00 86.88 109 GLY A CA 1
ATOM 791 C C . GLY A 1 109 ? 7.278 -7.409 -15.412 1.00 86.88 109 GLY A C 1
ATOM 792 O O . GLY A 1 109 ? 7.315 -7.259 -14.193 1.00 86.88 109 GLY A O 1
ATOM 793 N N . MET A 1 110 ? 6.129 -7.615 -16.063 1.00 88.19 110 MET A N 1
ATOM 794 C CA . MET A 1 110 ? 4.816 -7.604 -15.406 1.00 88.19 110 MET A CA 1
ATOM 795 C C . MET A 1 110 ? 4.687 -8.707 -14.352 1.00 88.19 110 MET A C 1
ATOM 797 O O . MET A 1 110 ? 4.276 -8.422 -13.231 1.00 88.19 110 MET A O 1
ATOM 801 N N . ILE A 1 111 ? 5.113 -9.937 -14.658 1.00 91.00 111 ILE A N 1
ATOM 802 C CA . ILE A 1 111 ? 5.118 -11.051 -13.693 1.00 91.00 111 ILE A CA 1
ATOM 803 C C . ILE A 1 111 ? 6.021 -10.725 -12.498 1.00 91.00 111 ILE A C 1
ATOM 805 O O . ILE A 1 111 ? 5.616 -10.890 -11.346 1.00 91.00 111 ILE A O 1
ATOM 809 N N . GLY A 1 112 ? 7.230 -10.219 -12.754 1.00 86.50 112 GLY A N 1
ATOM 810 C CA . GLY A 1 112 ? 8.165 -9.831 -11.702 1.00 86.50 112 GLY A CA 1
ATOM 811 C C . GLY A 1 112 ? 7.610 -8.725 -10.803 1.00 86.50 112 GLY A C 1
ATOM 812 O O . GLY A 1 112 ? 7.764 -8.796 -9.583 1.00 86.50 112 GLY A O 1
ATOM 813 N N . LEU A 1 113 ? 6.930 -7.728 -11.377 1.00 87.00 113 LEU A N 1
ATOM 814 C CA . LEU A 1 113 ? 6.267 -6.662 -10.621 1.00 87.00 113 LEU A CA 1
ATOM 815 C C . LEU A 1 113 ? 5.090 -7.192 -9.802 1.00 87.00 113 LEU A C 1
ATOM 817 O O . LEU A 1 113 ? 4.964 -6.819 -8.637 1.00 87.00 113 LEU A O 1
ATOM 821 N N . SER A 1 114 ? 4.274 -8.088 -10.360 1.00 86.50 114 SER A N 1
ATOM 822 C CA . SER A 1 114 ? 3.160 -8.711 -9.639 1.00 86.50 114 SER A CA 1
ATOM 823 C C . SER A 1 114 ? 3.637 -9.531 -8.442 1.00 86.50 114 SER A C 1
ATOM 825 O O . SER A 1 114 ? 3.080 -9.393 -7.358 1.00 86.50 114 SER A O 1
ATOM 827 N N . ILE A 1 115 ? 4.692 -10.337 -8.598 1.00 88.44 115 ILE A N 1
ATOM 828 C CA . ILE A 1 115 ? 5.240 -11.153 -7.503 1.00 88.44 115 ILE A CA 1
ATOM 829 C C . ILE A 1 115 ? 5.869 -10.260 -6.431 1.00 88.44 115 ILE A C 1
ATOM 831 O O . ILE A 1 115 ? 5.517 -10.368 -5.257 1.00 88.44 115 ILE A O 1
ATOM 835 N N . LYS A 1 116 ? 6.767 -9.344 -6.822 1.00 87.00 116 LYS A N 1
ATOM 836 C CA . LYS A 1 116 ? 7.427 -8.428 -5.875 1.00 87.00 116 LYS A CA 1
ATOM 837 C C . LYS A 1 116 ? 6.402 -7.569 -5.134 1.00 87.00 116 LYS A C 1
ATOM 839 O O . LYS A 1 116 ? 6.464 -7.463 -3.914 1.00 87.00 116 LYS A O 1
ATOM 844 N N . GLY A 1 117 ? 5.446 -6.991 -5.860 1.00 82.44 117 GLY A N 1
ATOM 845 C CA . GLY A 1 117 ? 4.371 -6.187 -5.283 1.00 82.44 117 GLY A CA 1
ATOM 846 C C . GLY A 1 117 ? 3.467 -7.003 -4.362 1.00 82.44 117 GLY A C 1
ATOM 847 O O . GLY A 1 117 ? 3.185 -6.570 -3.248 1.00 82.44 117 GLY A O 1
ATOM 848 N N . GLY A 1 118 ? 3.070 -8.205 -4.785 1.00 83.50 118 GLY A N 1
ATOM 849 C CA . GLY A 1 118 ? 2.218 -9.103 -4.007 1.00 83.50 118 GLY A CA 1
ATOM 850 C C . GLY A 1 118 ? 2.838 -9.503 -2.670 1.00 83.50 118 GLY A C 1
ATOM 851 O O . GLY A 1 118 ? 2.150 -9.462 -1.651 1.00 83.50 118 GLY A O 1
ATOM 852 N N . ILE A 1 119 ? 4.138 -9.809 -2.642 1.00 88.69 119 ILE A N 1
ATOM 853 C CA . ILE 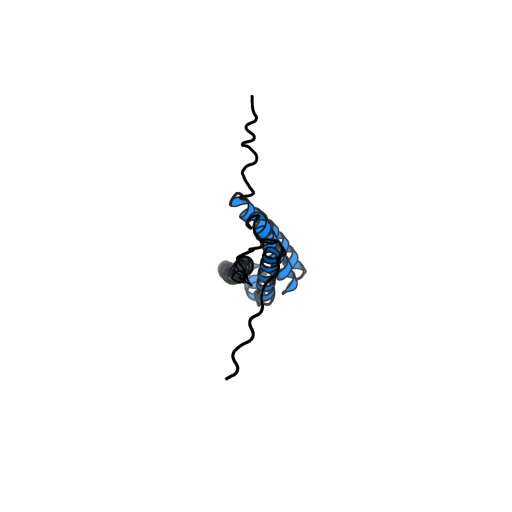A 1 119 ? 4.862 -10.138 -1.402 1.00 88.69 119 ILE A CA 1
ATOM 854 C C . ILE A 1 119 ? 4.799 -8.969 -0.413 1.00 88.69 119 ILE A C 1
ATOM 856 O O . ILE A 1 119 ? 4.441 -9.165 0.746 1.00 88.69 119 ILE A O 1
ATOM 860 N N . TRP A 1 120 ? 5.084 -7.746 -0.867 1.00 83.94 120 TRP A N 1
ATOM 861 C CA . TRP A 1 120 ? 5.125 -6.577 0.017 1.00 83.94 120 TRP A CA 1
ATOM 862 C C . TRP A 1 120 ? 3.745 -6.107 0.477 1.00 83.94 120 TRP A C 1
ATOM 864 O O . TRP A 1 120 ? 3.582 -5.752 1.643 1.00 83.94 120 TRP A O 1
ATOM 874 N N . ILE A 1 121 ? 2.734 -6.159 -0.393 1.00 82.88 121 ILE A N 1
ATOM 875 C CA . ILE A 1 121 ? 1.344 -5.873 -0.009 1.00 82.88 121 ILE A CA 1
ATOM 876 C C . ILE A 1 121 ? 0.841 -6.917 1.000 1.00 82.88 121 ILE A C 1
ATOM 878 O O . ILE A 1 121 ? 0.198 -6.552 1.983 1.00 82.88 121 ILE A O 1
ATOM 882 N N . SER A 1 122 ? 1.188 -8.196 0.819 1.00 83.44 122 SER A N 1
ATOM 883 C CA . SER A 1 122 ? 0.837 -9.261 1.772 1.00 83.44 122 SER A CA 1
ATOM 884 C C . SER A 1 122 ? 1.537 -9.070 3.119 1.00 83.44 122 SER A C 1
ATOM 886 O O . SER A 1 122 ? 0.911 -9.220 4.167 1.00 83.44 122 SER A O 1
ATOM 888 N N . PHE A 1 123 ? 2.814 -8.678 3.104 1.00 85.12 123 PHE A N 1
ATOM 889 C CA . PHE A 1 123 ? 3.580 -8.377 4.313 1.00 85.12 123 PHE A CA 1
ATOM 890 C C . PHE A 1 123 ? 2.968 -7.207 5.095 1.00 85.12 123 PHE A C 1
ATOM 892 O O . PHE A 1 123 ? 2.764 -7.300 6.303 1.00 85.12 123 PHE A O 1
ATOM 899 N N . ALA A 1 124 ? 2.575 -6.138 4.406 1.00 83.25 124 ALA A N 1
ATOM 900 C CA . ALA A 1 124 ? 1.870 -5.026 5.031 1.00 83.25 124 ALA A CA 1
ATOM 901 C C . ALA A 1 124 ? 0.493 -5.415 5.577 1.00 83.25 124 ALA A C 1
ATOM 903 O O . ALA A 1 124 ? 0.134 -4.978 6.667 1.00 83.25 124 ALA A O 1
ATOM 904 N N . GLY A 1 125 ? -0.253 -6.266 4.865 1.00 82.12 125 GLY A N 1
ATOM 905 C CA . GLY A 1 125 ? -1.521 -6.820 5.346 1.00 82.12 125 GLY A CA 1
ATOM 906 C C . GLY A 1 125 ? -1.355 -7.639 6.629 1.00 82.12 125 GLY A C 1
ATOM 907 O O . GLY A 1 125 ? -2.138 -7.481 7.564 1.00 82.12 125 GLY A O 1
ATOM 908 N N . ALA A 1 126 ? -0.294 -8.446 6.723 1.00 84.88 126 ALA A N 1
ATOM 909 C CA . ALA A 1 126 ? 0.032 -9.187 7.940 1.00 84.88 126 ALA A CA 1
ATOM 910 C C . ALA A 1 126 ? 0.333 -8.245 9.120 1.00 84.88 126 ALA A C 1
ATOM 912 O O . ALA A 1 126 ? -0.209 -8.428 10.209 1.00 84.88 126 ALA A O 1
ATOM 913 N N . PHE A 1 127 ? 1.132 -7.195 8.903 1.00 80.94 127 PHE A N 1
ATOM 914 C CA . PHE A 1 127 ? 1.461 -6.201 9.935 1.00 80.94 127 PHE A CA 1
ATOM 915 C C . PHE A 1 127 ? 0.255 -5.354 10.355 1.00 80.94 127 PHE A C 1
ATOM 917 O O . PHE A 1 127 ? 0.100 -5.044 11.538 1.00 80.94 127 PHE A O 1
ATOM 924 N N . LEU A 1 128 ? -0.629 -5.029 9.410 1.00 81.44 128 LEU A N 1
ATOM 925 C CA . LEU A 1 128 ? -1.911 -4.388 9.687 1.00 81.44 128 LEU A CA 1
ATOM 926 C C . LEU A 1 128 ? -2.774 -5.277 10.596 1.00 81.44 128 LEU A C 1
ATOM 928 O O . LEU A 1 128 ? -3.296 -4.800 11.601 1.00 81.44 128 LEU A O 1
ATOM 932 N N . GLY A 1 129 ? -2.862 -6.576 10.294 1.00 79.44 129 GLY A N 1
ATOM 933 C CA . GLY A 1 129 ? -3.579 -7.555 11.116 1.00 79.44 129 GLY A CA 1
ATOM 934 C C . GLY A 1 129 ? -3.001 -7.695 12.527 1.00 79.44 129 GLY A C 1
ATOM 935 O O . GLY A 1 129 ? -3.749 -7.666 13.502 1.00 79.44 129 GLY A O 1
ATOM 936 N N . ILE A 1 130 ? -1.672 -7.761 12.657 1.00 81.50 130 ILE A N 1
ATOM 937 C CA . ILE A 1 130 ? -0.984 -7.799 13.960 1.00 81.50 130 ILE A CA 1
ATOM 938 C C . ILE A 1 130 ? -1.296 -6.541 14.781 1.00 81.50 130 ILE A C 1
ATOM 940 O O . ILE A 1 130 ? -1.577 -6.635 15.975 1.00 81.50 130 ILE A O 1
ATOM 944 N N . GLY A 1 131 ? -1.283 -5.361 14.157 1.00 74.75 131 GLY A N 1
ATOM 945 C CA . GLY A 1 131 ? -1.578 -4.110 14.854 1.00 74.75 131 GLY A CA 1
ATOM 946 C C . GLY A 1 131 ? -3.029 -3.985 15.325 1.00 74.75 131 GLY A C 1
ATOM 947 O O . GLY A 1 131 ? -3.270 -3.353 16.353 1.00 74.75 131 GLY A O 1
ATOM 948 N N . LEU A 1 132 ? -3.977 -4.617 14.624 1.00 76.38 132 LEU A N 1
ATOM 949 C CA . LEU A 1 132 ? -5.379 -4.696 15.049 1.00 76.38 132 LEU A CA 1
ATOM 950 C C . LEU A 1 132 ? -5.602 -5.745 16.151 1.00 76.38 132 LEU A C 1
ATOM 952 O O . LEU A 1 132 ? -6.444 -5.532 17.017 1.00 76.38 132 LEU A O 1
ATOM 956 N N . GLY A 1 133 ? -4.848 -6.850 16.137 1.00 68.38 133 GLY A N 1
ATOM 957 C CA . GLY A 1 133 ? -4.970 -7.950 17.103 1.00 68.38 133 GLY A CA 1
ATOM 958 C C . GLY A 1 133 ? -4.199 -7.766 18.415 1.00 68.38 133 GLY A C 1
ATOM 959 O O . GLY A 1 133 ? -4.377 -8.559 19.337 1.00 68.38 133 GLY A O 1
ATOM 960 N N . CYS A 1 134 ? -3.341 -6.747 18.529 1.00 55.66 134 CYS A N 1
ATOM 961 C CA . CYS A 1 134 ? -2.545 -6.503 19.734 1.00 55.66 134 CYS A CA 1
ATOM 962 C C . CYS A 1 134 ? -3.373 -5.813 20.833 1.00 55.66 134 CYS A C 1
ATOM 964 O O . CYS A 1 134 ? -3.173 -4.640 21.159 1.00 55.66 134 CYS A O 1
ATOM 966 N N . GLU A 1 135 ? -4.305 -6.552 21.428 1.00 53.66 135 GLU A N 1
ATOM 967 C CA . GLU A 1 135 ? -4.745 -6.289 22.793 1.00 53.66 135 GLU A CA 1
ATOM 968 C C . GLU A 1 135 ? -3.903 -7.161 23.720 1.00 53.66 135 GLU A C 1
ATOM 970 O O . GLU A 1 135 ? -4.104 -8.366 23.812 1.00 53.66 135 GLU A O 1
ATOM 975 N N . ILE A 1 136 ? -2.926 -6.557 24.397 1.00 49.78 136 ILE A N 1
ATOM 976 C CA . ILE A 1 136 ? -2.308 -7.187 25.564 1.00 49.78 136 ILE A CA 1
ATOM 977 C C . ILE A 1 136 ? -3.375 -7.132 26.664 1.00 49.78 136 ILE A C 1
ATOM 979 O O . ILE A 1 136 ? -3.749 -6.017 27.051 1.00 49.78 136 ILE A O 1
ATOM 983 N N . PRO A 1 137 ? -3.874 -8.267 27.189 1.00 49.19 137 PRO A N 1
ATOM 984 C CA . PRO A 1 137 ? -4.705 -8.275 28.382 1.00 49.19 137 PRO A CA 1
ATOM 985 C C . PRO A 1 137 ? -3.800 -7.924 29.566 1.00 49.19 137 PRO A C 1
ATOM 987 O O . PRO A 1 137 ? -3.304 -8.789 30.281 1.00 49.19 137 PRO A O 1
ATOM 990 N N . LEU A 1 138 ? -3.495 -6.639 29.741 1.00 61.53 138 LEU A N 1
ATOM 991 C CA . LEU A 1 138 ? -2.793 -6.176 30.925 1.00 61.53 138 LEU A CA 1
ATOM 992 C C . LEU A 1 138 ? -3.852 -5.860 31.982 1.00 61.53 138 LEU A C 1
ATOM 994 O O . LEU A 1 138 ? -4.501 -4.818 31.933 1.00 61.53 138 LEU A O 1
ATOM 998 N N . SER A 1 139 ? -3.993 -6.788 32.928 1.00 58.94 139 SER A N 1
ATOM 999 C CA . SER A 1 139 ? -4.731 -6.648 34.186 1.00 58.94 139 SER A CA 1
ATOM 1000 C C . SER A 1 139 ? -6.263 -6.600 34.081 1.00 58.94 139 SER A C 1
ATOM 1002 O O . SER A 1 139 ? -6.872 -5.532 34.030 1.00 58.94 139 SER A O 1
ATOM 1004 N N . ARG A 1 140 ? -6.910 -7.772 34.125 1.00 54.41 140 ARG A N 1
ATOM 1005 C CA . ARG A 1 140 ? -8.316 -7.891 34.559 1.00 54.41 140 ARG A CA 1
ATOM 1006 C C . ARG A 1 140 ? -8.616 -9.104 35.450 1.00 54.41 140 ARG A C 1
ATOM 1008 O O . ARG A 1 140 ? -9.776 -9.461 35.588 1.00 54.41 140 ARG A O 1
ATOM 1015 N N . ASP A 1 141 ? -7.594 -9.629 36.130 1.00 54.84 141 ASP A N 1
ATOM 1016 C CA . ASP A 1 141 ? -7.742 -10.702 37.130 1.00 54.84 141 ASP A CA 1
ATOM 1017 C C . ASP A 1 141 ? -7.375 -10.261 38.565 1.00 54.84 141 ASP A C 1
ATOM 1019 O O . ASP A 1 141 ? -7.084 -11.089 39.421 1.00 54.84 141 ASP A O 1
ATOM 1023 N N . ALA A 1 142 ? -7.412 -8.959 38.874 1.00 56.31 142 ALA A N 1
ATOM 1024 C CA . ALA A 1 142 ? -7.341 -8.483 40.257 1.00 56.31 142 ALA A CA 1
ATOM 1025 C C . ALA A 1 142 ? -8.546 -7.586 40.581 1.00 56.31 142 ALA A C 1
ATOM 1027 O O . ALA A 1 142 ? -8.621 -6.451 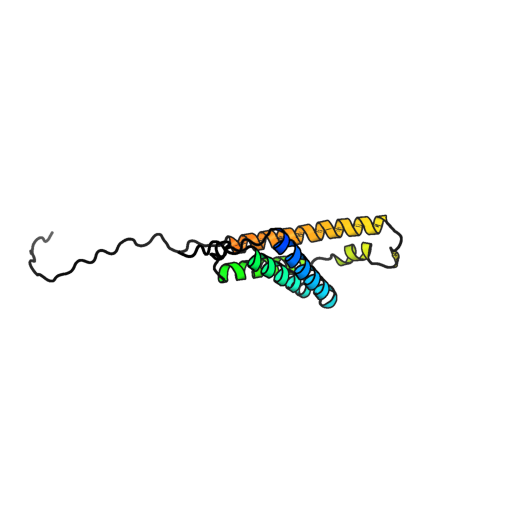40.114 1.00 56.31 142 ALA A O 1
ATOM 1028 N N . ALA A 1 143 ? -9.426 -8.133 41.425 1.00 52.72 143 ALA A N 1
ATOM 1029 C CA . ALA A 1 143 ? -10.595 -7.557 42.098 1.00 52.72 143 ALA A CA 1
ATOM 1030 C C . ALA A 1 143 ? -11.968 -7.684 41.396 1.00 52.72 143 ALA A C 1
ATOM 1032 O O . ALA A 1 143 ? -12.393 -6.798 40.654 1.00 52.72 143 ALA A O 1
ATOM 1033 N N . PRO A 1 144 ? -12.762 -8.702 41.764 1.00 54.53 144 PRO A N 1
ATOM 1034 C CA . PRO A 1 144 ? -13.970 -8.516 42.565 1.00 54.53 144 PRO A CA 1
ATOM 1035 C C . PRO A 1 144 ? -13.557 -8.479 44.054 1.00 54.53 144 PRO A C 1
ATOM 1037 O O . PRO A 1 144 ? -12.559 -9.086 44.417 1.00 54.53 144 PRO A O 1
ATOM 1040 N N . ASP A 1 145 ? -14.177 -7.773 44.987 1.00 51.75 145 ASP A N 1
ATOM 1041 C CA . ASP A 1 145 ? -15.568 -7.386 45.122 1.00 51.75 145 ASP A CA 1
ATOM 1042 C C . ASP A 1 145 ? -15.678 -6.346 46.255 1.00 51.75 145 ASP A C 1
ATOM 1044 O O . ASP A 1 145 ? -15.094 -6.465 47.332 1.00 51.75 145 ASP A O 1
ATOM 1048 N N . GLY A 1 146 ? -16.447 -5.288 45.999 1.00 49.09 146 GLY A N 1
ATOM 1049 C CA . GLY A 1 146 ? -16.835 -4.333 47.023 1.00 49.09 146 GLY A CA 1
ATOM 1050 C C . GLY A 1 146 ? -17.789 -4.979 48.024 1.00 49.09 146 GLY A C 1
ATOM 1051 O O . GLY A 1 146 ? -18.906 -5.347 47.671 1.00 49.09 146 GLY A O 1
ATOM 1052 N N . GLY A 1 147 ? -17.365 -5.038 49.282 1.00 37.62 147 GLY A N 1
ATOM 1053 C CA . GLY A 1 147 ? -18.215 -5.300 50.436 1.00 37.62 147 GLY A CA 1
ATOM 1054 C C . GLY A 1 147 ? -17.972 -4.234 51.495 1.00 37.62 147 GLY A C 1
ATOM 1055 O O . GLY A 1 147 ? -17.212 -4.452 52.431 1.00 37.62 147 GLY A O 1
ATOM 1056 N N . ALA A 1 148 ? -18.603 -3.071 51.349 1.00 47.69 148 ALA A N 1
ATOM 1057 C CA . ALA A 1 148 ? -18.800 -2.169 52.475 1.00 47.69 148 ALA A CA 1
ATOM 1058 C C . ALA A 1 148 ? -20.144 -2.503 53.140 1.00 47.69 148 ALA A C 1
ATOM 1060 O O . ALA A 1 148 ? -21.183 -2.409 52.483 1.00 47.69 148 ALA A O 1
ATOM 1061 N N . PRO A 1 149 ? -20.147 -2.825 54.441 1.00 47.22 149 PRO A N 1
ATOM 1062 C CA . PRO A 1 149 ? -21.249 -2.447 55.311 1.00 47.22 149 PRO A CA 1
ATOM 1063 C C . PRO A 1 149 ? -20.736 -1.662 56.527 1.00 47.22 149 PRO A C 1
ATOM 1065 O O . PRO A 1 149 ? -19.599 -1.804 56.968 1.00 47.22 149 PRO A O 1
ATOM 1068 N N . GLY A 1 150 ? -21.578 -0.752 57.007 1.00 41.22 150 GLY A N 1
ATOM 1069 C CA . GLY A 1 150 ? -21.194 0.320 57.916 1.00 41.22 150 GLY A CA 1
ATOM 1070 C C . GLY A 1 150 ? -21.102 -0.044 59.397 1.00 41.22 150 GLY A C 1
ATOM 1071 O O . GLY A 1 150 ? -21.278 -1.185 59.801 1.00 41.22 150 GLY A O 1
ATOM 1072 N N . GLY A 1 151 ? -20.937 1.009 60.203 1.00 35.72 151 GLY A N 1
ATOM 1073 C CA . GLY A 1 151 ? -21.418 1.049 61.585 1.00 35.72 151 GLY A CA 1
ATOM 1074 C C . GLY A 1 151 ? -20.378 0.748 62.665 1.00 35.72 151 GLY A C 1
ATOM 1075 O O . GLY A 1 151 ? -19.969 -0.385 62.870 1.00 35.72 151 GLY A O 1
ATOM 1076 N N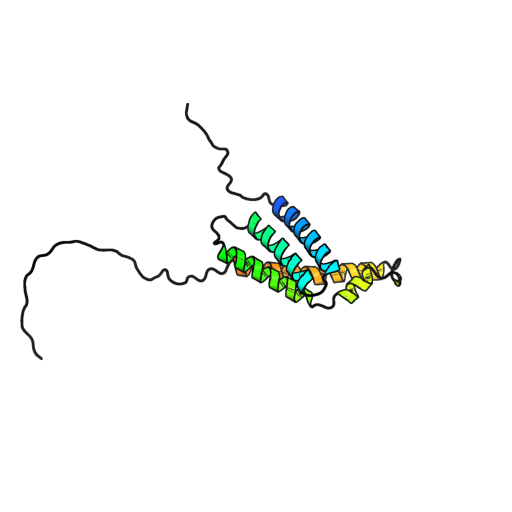 . LEU A 1 152 ? -20.025 1.793 63.413 1.00 49.34 152 LEU A N 1
ATOM 1077 C CA . LEU A 1 152 ? -19.315 1.759 64.692 1.00 49.34 152 LEU A CA 1
ATOM 1078 C C . LEU A 1 152 ? -20.072 0.928 65.748 1.00 49.34 152 LEU A C 1
ATOM 1080 O O . LEU A 1 152 ? -21.208 1.273 66.070 1.00 49.34 152 LEU A O 1
ATOM 1084 N N . HIS A 1 153 ? -19.422 -0.045 66.392 1.00 40.81 153 HIS A N 1
ATOM 1085 C CA . HIS A 1 153 ? -19.657 -0.357 67.809 1.00 40.81 153 HIS A CA 1
ATOM 1086 C C . HIS A 1 153 ? -18.489 -1.179 68.374 1.00 40.81 153 HIS A C 1
ATOM 1088 O O . HIS A 1 153 ? -18.068 -2.154 67.762 1.00 40.81 153 HIS A O 1
ATOM 1094 N N . GLY A 1 154 ? -17.940 -0.747 69.512 1.00 40.91 154 GLY A N 1
ATOM 1095 C CA . GLY A 1 154 ? -16.811 -1.400 70.175 1.00 40.91 154 GLY A CA 1
ATOM 1096 C C . GLY A 1 154 ? -17.153 -2.731 70.851 1.00 40.91 154 GLY A C 1
ATOM 1097 O O . GLY A 1 154 ? -18.305 -3.166 70.797 1.00 40.91 154 GLY A O 1
ATOM 1098 N N . ARG A 1 155 ? -16.133 -3.246 71.571 1.00 40.72 155 ARG A N 1
ATOM 1099 C CA . ARG A 1 155 ? -16.051 -4.474 72.405 1.00 40.72 155 ARG A CA 1
ATOM 1100 C C . ARG A 1 155 ? -15.419 -5.669 71.669 1.00 40.72 155 ARG A C 1
ATOM 1102 O O . ARG A 1 155 ? -15.835 -5.965 70.562 1.00 40.72 155 ARG A O 1
ATOM 1109 N N . ASP A 1 156 ? -14.406 -6.396 72.144 1.00 43.38 156 ASP A N 1
ATOM 1110 C CA . ASP A 1 156 ? -13.649 -6.453 73.403 1.00 43.38 156 ASP A CA 1
ATOM 1111 C C . ASP A 1 156 ? -12.267 -7.090 73.104 1.00 43.38 156 ASP A C 1
ATOM 1113 O O . ASP A 1 156 ? -12.161 -7.972 72.251 1.00 43.38 156 ASP A O 1
ATOM 1117 N N . PHE A 1 157 ? -11.210 -6.668 73.809 1.00 44.59 157 PHE A N 1
ATOM 1118 C CA . PHE A 1 157 ? -9.957 -7.432 73.912 1.00 44.59 157 PHE A CA 1
ATOM 1119 C C . PHE A 1 157 ? -10.189 -8.705 74.744 1.00 44.59 157 PHE A C 1
ATOM 1121 O O . PHE A 1 157 ? -10.878 -8.633 75.763 1.00 44.59 157 PHE A O 1
ATOM 1128 N N . PRO A 1 158 ? -9.482 -9.803 74.433 1.00 45.88 158 PRO A N 1
ATOM 1129 C CA . PRO A 1 158 ? -8.927 -10.628 75.497 1.00 45.88 158 PRO A CA 1
ATOM 1130 C C . PRO A 1 158 ? -7.399 -10.718 75.403 1.00 45.88 158 PRO A C 1
ATOM 1132 O O . PRO A 1 158 ? -6.818 -10.985 74.353 1.00 45.88 158 PRO A O 1
ATOM 1135 N N . ALA A 1 159 ? -6.772 -10.461 76.550 1.00 52.00 159 ALA A N 1
ATOM 1136 C CA . ALA A 1 159 ? -5.427 -10.902 76.882 1.00 52.00 159 ALA A CA 1
ATOM 1137 C C . ALA A 1 159 ? -5.401 -12.436 77.052 1.00 52.00 159 ALA A C 1
ATOM 1139 O O . ALA A 1 159 ? -6.434 -13.015 77.373 1.00 52.00 159 ALA A O 1
ATOM 1140 N N . GLU A 1 160 ? -4.207 -13.025 76.914 1.00 45.25 160 GLU A N 1
ATOM 1141 C CA . GLU A 1 160 ? -3.856 -14.462 76.814 1.00 45.25 160 GLU A CA 1
ATOM 1142 C C . GLU A 1 160 ? -3.702 -14.934 75.355 1.00 45.25 160 GLU A C 1
ATOM 1144 O O . GLU A 1 160 ? -4.594 -14.760 74.540 1.00 45.25 160 GLU A O 1
ATOM 1149 N N . LEU A 1 161 ? -2.583 -15.509 74.908 1.00 44.72 161 LEU A N 1
ATOM 1150 C CA . LEU A 1 161 ? -1.677 -16.408 75.611 1.00 44.72 161 LEU A CA 1
ATOM 1151 C C . LEU A 1 161 ? -0.252 -16.276 75.047 1.00 44.72 161 LEU A C 1
ATOM 1153 O O . LEU A 1 161 ? -0.020 -16.421 73.847 1.00 44.72 161 LEU A O 1
ATOM 1157 N N . SER A 1 162 ? 0.688 -16.014 75.946 1.00 43.16 162 SER A N 1
ATOM 1158 C CA . SER A 1 162 ? 2.123 -16.177 75.756 1.00 43.16 162 SER A CA 1
ATOM 1159 C C . SER A 1 162 ? 2.457 -17.668 75.660 1.00 43.16 162 SER A C 1
ATOM 1161 O O . SER A 1 162 ? 2.137 -18.410 76.590 1.00 43.16 162 SER A O 1
ATOM 1163 N N . LEU A 1 163 ? 3.137 -18.080 74.590 1.00 44.03 163 LEU A N 1
ATOM 1164 C CA . LEU A 1 163 ? 4.041 -19.234 74.551 1.00 44.03 163 LEU A CA 1
ATOM 1165 C C . LEU A 1 163 ? 5.105 -19.000 73.477 1.00 44.03 163 LEU A C 1
ATOM 1167 O O . LEU A 1 163 ? 4.717 -18.623 72.348 1.00 44.03 163 LEU A O 1
#

Foldseek 3Di:
DDDDPVPPPPQQPADPVQLVVQLVVLLVVLVVQCVPVAALVSQLSSLLSNLLSCLVRPPHPPQDPQLSVQLSVQLSNLSSVLRHDPLVVLVCLQDPPVCVVVVVSNVSSVVSCCVSVVVSNVSSVVSSVVSRPPDDPDDDPPDDDDDDDDDDDDDDDDDDDDD